Protein AF-A0A503T5A1-F1 (afdb_monomer)

Solvent-accessible surface area (backbone atoms only — not comparable to full-atom values): 10447 Å² total; per-residue (Å²): 64,70,59,19,52,53,50,42,39,72,36,56,64,10,64,34,70,88,53,90,67,71,76,86,67,58,92,65,59,95,83,67,67,89,56,59,84,57,33,56,36,52,45,51,55,52,46,52,54,33,49,52,51,51,43,62,70,58,75,78,50,72,55,66,70,57,52,52,53,32,25,62,71,45,72,49,84,38,88,89,48,61,31,37,61,51,42,55,50,53,52,50,53,50,53,49,18,38,64,37,62,47,90,62,39,7,11,63,95,42,49,44,35,55,74,72,70,46,93,67,90,80,82,81,77,80,92,81,76,88,79,92,71,87,84,80,80,81,85,88,63,99,79,81,83,84,81,81,89,84,85,86,88,87,84,87,88,83,88,87,85,92,134

pLDDT: mean 73.84, std 22.12, range [26.77, 94.38]

Foldseek 3Di:
DVLLVVPCCVDCQVVCVVPDLDDDQDDDDPPPADRDNHRNNRLVVLQVVLVVVVQVVVPPGDDVVVVLVCLCVQVRDSPPHRSNNNSVVVVVSLVCLCQDAVVSVGCPVVVSCVVVVNPDDDDPPPPPDDDDDDDPDDDDDPPDDDDDDDDDDDDDDDDDDDD

Secondary structure (DSSP, 8-state):
-HHHHHHHHHSTTTTTTTS---S------TTS----SS-HHHHHHHHHHHHHHHHHHTTS---HHHHHHHHHHT-S--SSS-HHHHHHHHHHHHHHHHHS-GGGT-SGGGHHHHHTT-------------S----------TT--------------------

Radius of gyration: 24.56 Å; Cα contacts (8 Å, |Δi|>4): 118; chains: 1; bounding box: 62×68×56 Å

Structure (mmCIF, N/CA/C/O backbone):
data_AF-A0A503T5A1-F1
#
_entry.id   AF-A0A503T5A1-F1
#
loop_
_atom_site.group_PDB
_atom_site.id
_atom_site.type_symbol
_atom_site.label_atom_id
_atom_site.label_alt_id
_atom_site.label_comp_id
_atom_site.label_asym_id
_atom_site.label_entity_id
_atom_site.label_seq_id
_atom_site.pdbx_PDB_ins_code
_atom_site.Cartn_x
_atom_site.Cartn_y
_atom_site.Cartn_z
_atom_site.occupancy
_atom_site.B_iso_or_equiv
_atom_site.auth_seq_id
_atom_site.auth_comp_id
_atom_site.auth_asym_id
_atom_site.auth_atom_id
_atom_site.pdbx_PDB_model_num
ATOM 1 N N . MET A 1 1 ? 4.743 4.636 -10.329 1.00 72.69 1 MET A N 1
ATOM 2 C CA . MET A 1 1 ? 4.436 4.052 -9.000 1.00 72.69 1 MET A CA 1
ATOM 3 C C . MET A 1 1 ? 3.002 3.568 -8.906 1.00 72.69 1 MET A C 1
ATOM 5 O O . MET A 1 1 ? 2.859 2.380 -8.670 1.00 72.69 1 MET A O 1
ATOM 9 N N . PRO A 1 2 ? 1.958 4.398 -9.123 1.00 79.38 2 PRO A N 1
ATOM 10 C CA . PRO A 1 2 ? 0.573 3.925 -8.987 1.00 79.38 2 PRO A CA 1
ATOM 11 C C . PRO A 1 2 ? 0.264 2.794 -9.979 1.00 79.38 2 PRO A C 1
ATOM 13 O O . PRO A 1 2 ? -0.155 1.716 -9.580 1.00 79.38 2 PRO A O 1
ATOM 16 N N . LEU A 1 3 ? 0.660 2.987 -11.244 1.00 87.94 3 LEU A N 1
ATOM 17 C CA . LEU A 1 3 ? 0.474 2.007 -12.317 1.00 87.94 3 LEU A CA 1
ATOM 18 C C . LEU A 1 3 ? 1.159 0.652 -12.048 1.00 87.94 3 LEU A C 1
ATOM 20 O O . LEU A 1 3 ? 0.619 -0.391 -12.400 1.00 87.94 3 LEU A O 1
ATOM 24 N N . PHE A 1 4 ? 2.331 0.656 -11.402 1.00 90.75 4 PHE A N 1
ATOM 25 C CA . PHE A 1 4 ? 3.029 -0.576 -11.021 1.00 90.75 4 PHE A CA 1
ATOM 26 C C . PHE A 1 4 ? 2.196 -1.404 -10.040 1.00 90.75 4 PHE A C 1
ATOM 28 O O . PHE A 1 4 ? 1.993 -2.595 -10.256 1.00 90.75 4 PHE A O 1
ATOM 35 N N . ILE A 1 5 ? 1.691 -0.768 -8.979 1.00 91.81 5 ILE A N 1
ATOM 36 C CA . ILE A 1 5 ? 0.896 -1.456 -7.957 1.00 91.81 5 ILE A CA 1
ATOM 37 C C . ILE A 1 5 ? -0.389 -2.001 -8.586 1.00 91.81 5 ILE A C 1
ATOM 39 O O . ILE A 1 5 ? -0.717 -3.164 -8.366 1.00 91.81 5 ILE A O 1
ATOM 43 N N . ASP A 1 6 ? -1.058 -1.223 -9.437 1.00 91.81 6 ASP A N 1
ATOM 44 C CA . ASP A 1 6 ? -2.271 -1.671 -10.127 1.00 91.81 6 ASP A CA 1
ATOM 45 C C . ASP A 1 6 ? -2.016 -2.914 -10.990 1.00 91.81 6 ASP A C 1
ATOM 47 O O . ASP A 1 6 ? -2.766 -3.890 -10.914 1.00 91.81 6 ASP A O 1
ATOM 51 N N . HIS A 1 7 ? -0.922 -2.935 -11.758 1.00 92.31 7 HIS A N 1
ATOM 52 C CA . HIS A 1 7 ? -0.535 -4.100 -12.558 1.00 92.31 7 HIS A CA 1
ATOM 53 C C . HIS A 1 7 ? -0.196 -5.318 -11.690 1.00 92.31 7 HIS A C 1
ATOM 55 O O . HIS A 1 7 ? -0.636 -6.429 -11.995 1.00 92.31 7 HIS A O 1
ATOM 61 N N . GLN A 1 8 ? 0.532 -5.129 -10.5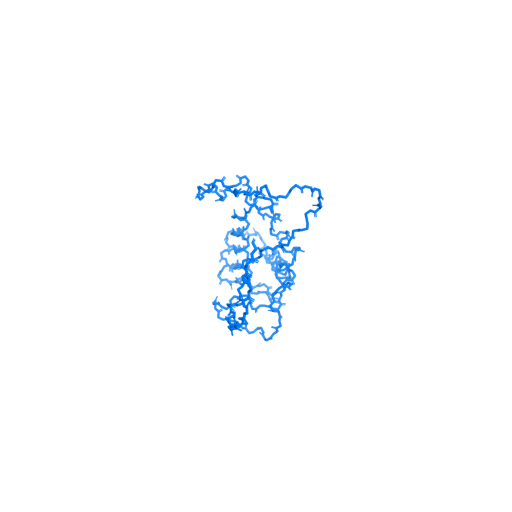86 1.00 92.12 8 GLN A N 1
ATOM 62 C CA . GLN A 1 8 ? 0.850 -6.209 -9.649 1.00 92.12 8 GLN A CA 1
ATOM 63 C C . GLN A 1 8 ? -0.425 -6.798 -9.026 1.00 92.12 8 GLN A C 1
ATOM 65 O O . GLN A 1 8 ? -0.578 -8.022 -8.957 1.00 92.12 8 GLN A O 1
ATOM 70 N N . LEU A 1 9 ? -1.373 -5.945 -8.625 1.00 93.38 9 LEU A N 1
ATOM 71 C CA . LEU A 1 9 ? -2.650 -6.352 -8.033 1.00 93.38 9 LEU A CA 1
ATOM 72 C C . LEU A 1 9 ? -3.628 -6.958 -9.056 1.00 93.38 9 LEU A C 1
ATOM 74 O O . LEU A 1 9 ? -4.442 -7.808 -8.691 1.00 93.38 9 LEU A O 1
ATOM 78 N N . ALA A 1 10 ? -3.544 -6.574 -10.330 1.00 93.81 10 ALA A N 1
ATOM 79 C CA . ALA A 1 10 ? -4.288 -7.205 -11.422 1.00 93.81 10 ALA A CA 1
ATOM 80 C C . ALA A 1 10 ? -3.640 -8.520 -11.907 1.00 93.81 10 ALA A C 1
ATOM 82 O O . ALA A 1 10 ? -4.298 -9.357 -12.532 1.00 93.81 10 ALA A O 1
ATOM 83 N N . GLY A 1 11 ? -2.350 -8.712 -11.630 1.00 91.81 11 GLY A N 1
ATOM 84 C CA . GLY A 1 11 ? -1.550 -9.854 -12.059 1.00 91.81 11 GLY A CA 1
ATOM 85 C C . GLY A 1 11 ? -1.656 -11.094 -11.165 1.00 91.81 11 GLY A C 1
ATOM 86 O O . GLY A 1 11 ? -2.544 -11.242 -10.323 1.00 91.81 11 GLY A O 1
ATOM 87 N N . ALA A 1 12 ? -0.718 -12.025 -11.364 1.00 91.69 12 ALA A N 1
ATOM 88 C CA . ALA A 1 12 ? -0.628 -13.259 -10.580 1.00 91.69 12 ALA A CA 1
ATOM 89 C C . ALA A 1 12 ? -0.311 -12.996 -9.096 1.00 91.69 12 ALA A C 1
ATOM 91 O O . ALA A 1 12 ? -0.834 -13.706 -8.238 1.00 91.69 12 ALA A O 1
ATOM 92 N N . TYR A 1 13 ? 0.481 -11.955 -8.803 1.00 91.25 13 TYR A N 1
ATOM 93 C CA . TYR A 1 13 ? 0.770 -11.502 -7.439 1.00 91.25 13 TYR A CA 1
ATOM 94 C C . TYR A 1 13 ? -0.519 -11.128 -6.698 1.00 91.25 13 TYR A C 1
ATOM 96 O O . TYR A 1 13 ? -0.807 -11.676 -5.639 1.00 91.25 13 TYR A O 1
ATOM 104 N N . GLY A 1 14 ? -1.357 -10.277 -7.296 1.00 91.94 14 GLY A N 1
ATOM 105 C CA . GLY A 1 14 ? -2.629 -9.869 -6.708 1.00 91.94 14 GLY A CA 1
ATOM 106 C C . GLY A 1 14 ? -3.594 -11.021 -6.445 1.00 91.94 14 GLY A C 1
ATOM 107 O O . GLY A 1 14 ? -4.322 -10.998 -5.455 1.00 91.94 14 GLY A O 1
ATOM 108 N N . ARG A 1 15 ? -3.579 -12.050 -7.300 1.00 93.62 15 ARG A N 1
ATOM 109 C CA . ARG A 1 15 ? -4.355 -13.290 -7.121 1.00 93.62 15 ARG A CA 1
ATOM 110 C C . ARG A 1 15 ? -3.710 -14.301 -6.169 1.00 93.62 15 ARG A C 1
AT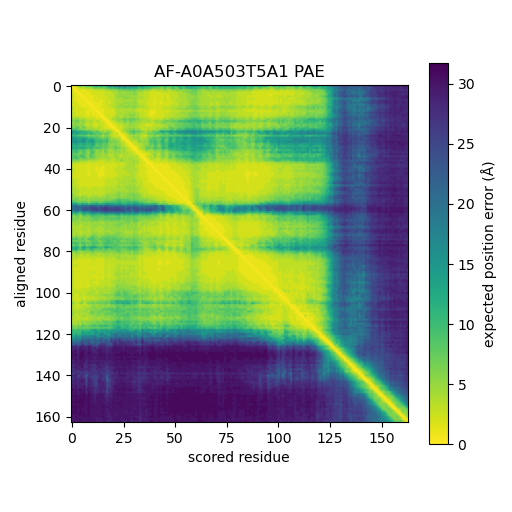OM 112 O O . ARG A 1 15 ? -4.302 -15.350 -5.954 1.00 93.62 15 ARG A O 1
ATOM 119 N N . ALA A 1 16 ? -2.529 -14.007 -5.625 1.00 91.06 16 ALA A N 1
ATOM 120 C CA . ALA A 1 16 ? -1.747 -14.931 -4.806 1.00 91.06 16 ALA A CA 1
ATOM 121 C C . ALA A 1 16 ? -1.476 -16.281 -5.511 1.00 91.06 16 ALA A C 1
ATOM 123 O O . ALA A 1 16 ? -1.433 -17.328 -4.875 1.00 91.06 16 ALA A O 1
ATOM 124 N N . GLY A 1 17 ? -1.310 -16.272 -6.841 1.00 86.75 17 GLY A N 1
ATOM 125 C CA . GLY A 1 17 ? -1.317 -17.495 -7.658 1.00 86.75 17 GLY A CA 1
ATOM 126 C C . GLY A 1 17 ? -0.150 -18.458 -7.409 1.00 86.75 17 GLY A C 1
ATOM 127 O O . GLY A 1 17 ? -0.257 -19.634 -7.739 1.00 86.75 17 GLY A O 1
ATOM 128 N N . SER A 1 18 ? 0.951 -17.975 -6.833 1.00 84.50 18 SER A N 1
ATOM 129 C CA . SER A 1 18 ? 2.11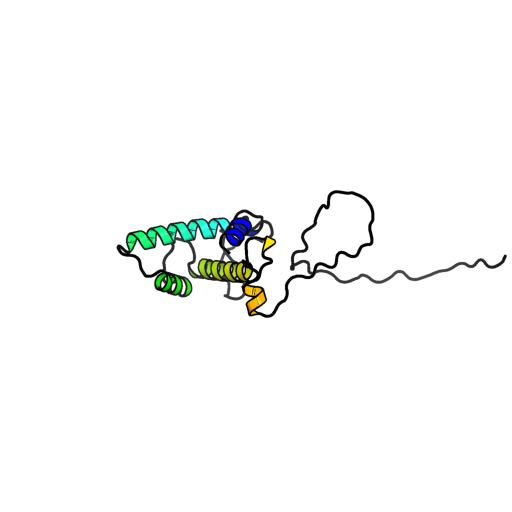1 -18.782 -6.432 1.00 84.50 18 SER A CA 1
ATOM 130 C C . SER A 1 18 ? 2.241 -18.943 -4.915 1.00 84.50 18 SER A C 1
ATOM 132 O O . SER A 1 18 ? 3.214 -19.530 -4.446 1.00 84.50 18 SER A O 1
ATOM 134 N N . TRP A 1 19 ? 1.311 -18.385 -4.135 1.00 86.12 19 TRP A N 1
ATOM 135 C CA . TRP A 1 19 ? 1.399 -18.365 -2.678 1.00 86.12 19 TRP A CA 1
ATOM 136 C C . TRP A 1 19 ? 0.631 -19.541 -2.089 1.00 86.12 19 TRP A C 1
ATOM 138 O O . TRP A 1 19 ? -0.429 -19.931 -2.581 1.00 86.12 19 TRP A O 1
ATOM 148 N N . TYR A 1 20 ? 1.148 -20.087 -0.993 1.00 84.00 20 TYR A N 1
ATOM 149 C CA . TYR A 1 20 ? 0.391 -21.039 -0.198 1.00 84.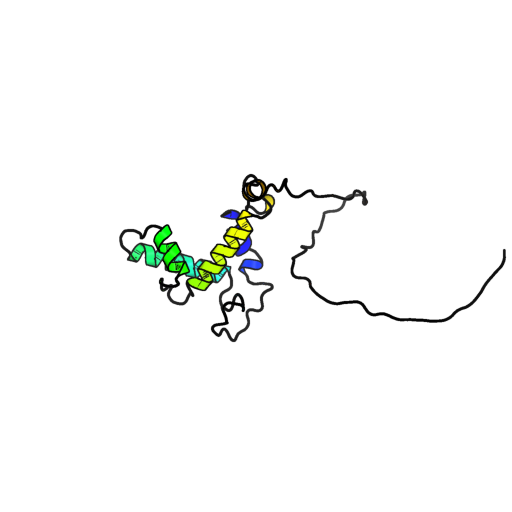00 20 TYR A CA 1
ATOM 150 C C . TYR A 1 20 ? -0.671 -20.281 0.605 1.00 84.00 20 TYR A C 1
ATOM 152 O O . TYR A 1 20 ? -0.353 -19.572 1.553 1.00 84.00 20 TYR A O 1
ATOM 160 N N . MET A 1 21 ? -1.929 -20.409 0.186 1.00 88.00 21 MET A N 1
ATOM 161 C CA . MET A 1 21 ? -3.070 -19.680 0.754 1.00 88.00 21 MET A CA 1
ATOM 162 C C . MET A 1 21 ? -3.980 -20.565 1.616 1.00 88.00 21 MET A C 1
ATOM 164 O O . MET A 1 21 ? -5.062 -20.128 1.999 1.00 88.00 21 MET A O 1
ATOM 168 N N . GLN A 1 22 ? -3.599 -21.817 1.884 1.00 84.00 22 GLN A N 1
ATOM 169 C CA . GLN A 1 22 ? -4.404 -22.713 2.715 1.00 84.00 22 GLN A CA 1
ATOM 170 C C . GLN A 1 22 ? -4.166 -22.422 4.200 1.00 84.00 22 GLN A C 1
ATOM 172 O O . GLN A 1 22 ? -3.063 -22.056 4.599 1.00 84.00 22 GLN A O 1
ATOM 177 N N . GLY A 1 23 ? -5.210 -22.590 5.010 1.00 80.25 23 GLY A N 1
ATOM 178 C CA . GLY A 1 23 ? -5.116 -22.425 6.459 1.00 80.25 23 GLY A CA 1
ATOM 179 C C . GLY A 1 23 ? -4.261 -23.505 7.139 1.00 80.25 23 GLY A C 1
ATOM 180 O O . GLY A 1 23 ? -3.848 -24.470 6.488 1.00 80.25 23 GLY A O 1
ATOM 181 N N . PRO A 1 24 ? -4.042 -23.394 8.460 1.00 81.38 24 PRO A N 1
ATOM 182 C CA . PRO A 1 24 ? -4.615 -22.406 9.385 1.00 81.38 24 PRO A CA 1
ATOM 183 C C . PRO A 1 24 ? -3.968 -21.014 9.270 1.00 81.38 24 PRO A C 1
ATOM 185 O O . PRO A 1 24 ? -2.788 -20.893 8.973 1.00 81.38 24 PRO A O 1
ATOM 188 N N . TRP A 1 25 ? -4.754 -19.958 9.506 1.00 81.50 25 TRP A N 1
ATOM 189 C CA . TRP A 1 25 ? -4.308 -18.554 9.438 1.00 81.50 25 TRP A CA 1
ATOM 190 C C . TRP A 1 25 ? -4.239 -17.950 10.836 1.00 81.50 25 TRP A C 1
ATOM 192 O O . TRP A 1 25 ? -4.956 -16.999 11.158 1.00 81.50 25 TRP A O 1
ATOM 202 N N . ASP A 1 26 ? -3.443 -18.581 11.688 1.00 78.81 26 ASP A N 1
ATOM 203 C CA . ASP A 1 26 ? -3.160 -18.046 13.010 1.00 78.81 26 ASP A CA 1
ATOM 204 C C . ASP A 1 26 ? -2.253 -16.819 12.895 1.00 78.81 26 ASP A C 1
ATOM 206 O O . ASP A 1 26 ? -1.589 -16.590 11.879 1.00 78.81 26 ASP A O 1
ATOM 210 N N . LYS A 1 27 ? -2.228 -15.999 13.948 1.00 77.00 27 LYS A N 1
ATOM 211 C CA . LYS A 1 27 ? -1.333 -14.845 13.992 1.00 77.00 27 LYS A CA 1
ATOM 212 C C . LYS A 1 27 ? 0.112 -15.345 14.037 1.00 77.00 27 LYS A C 1
ATOM 214 O O . LYS A 1 27 ? 0.577 -15.794 15.081 1.00 77.00 27 LYS A O 1
ATOM 219 N N . GLY A 1 28 ? 0.787 -15.275 12.895 1.00 74.19 28 GLY A N 1
ATOM 220 C CA . GLY A 1 28 ? 2.194 -15.631 12.777 1.00 74.19 28 GLY A CA 1
ATOM 221 C C . GLY A 1 28 ? 3.114 -14.653 13.508 1.00 74.19 28 GLY A C 1
ATOM 222 O O . GLY A 1 28 ? 2.730 -13.529 13.843 1.00 74.19 28 GLY A O 1
ATOM 223 N N . GLU A 1 29 ? 4.349 -15.094 13.722 1.00 77.50 29 GLU A N 1
ATOM 224 C CA . GLU A 1 29 ? 5.433 -14.241 14.210 1.00 77.50 29 GLU A CA 1
ATOM 225 C C . GLU A 1 29 ? 5.770 -13.165 13.165 1.00 77.50 29 GLU A C 1
ATOM 227 O O . GLU A 1 29 ? 5.586 -13.373 11.963 1.00 77.50 29 GLU A O 1
ATOM 232 N N . ASP A 1 30 ? 6.334 -12.029 13.584 1.00 73.31 30 ASP A N 1
ATOM 233 C CA . ASP A 1 30 ? 6.676 -10.931 12.665 1.00 73.31 30 ASP A CA 1
ATOM 234 C C . ASP A 1 30 ? 7.638 -11.347 11.529 1.00 73.31 30 ASP A C 1
ATOM 236 O O . ASP A 1 30 ? 7.688 -10.695 10.483 1.00 73.31 30 ASP A O 1
ATOM 240 N N . THR A 1 31 ? 8.378 -12.444 11.709 1.00 78.81 31 THR A N 1
ATOM 241 C CA . THR A 1 31 ? 9.319 -13.015 10.734 1.00 78.81 31 THR A CA 1
ATOM 242 C C . THR A 1 31 ? 8.676 -13.981 9.732 1.00 78.81 31 THR A C 1
ATOM 244 O O . THR A 1 31 ? 9.297 -14.298 8.720 1.00 78.81 31 THR A O 1
ATOM 247 N N . GLN A 1 32 ? 7.442 -14.439 9.970 1.00 76.56 32 GLN A N 1
ATOM 248 C CA . GLN A 1 32 ? 6.776 -15.494 9.185 1.00 76.56 32 GLN A CA 1
ATOM 249 C C . GLN A 1 32 ? 6.055 -14.985 7.926 1.00 76.56 32 GLN A C 1
ATOM 251 O O . GLN A 1 32 ? 5.380 -15.750 7.232 1.00 76.56 32 GLN A O 1
ATOM 256 N N . GLY A 1 33 ? 6.221 -13.705 7.591 1.00 79.69 33 GLY A N 1
ATOM 257 C CA . GLY A 1 33 ? 5.692 -13.119 6.364 1.00 79.69 33 GLY A CA 1
ATOM 258 C C . GLY A 1 33 ? 4.167 -12.977 6.364 1.00 79.69 33 GLY A C 1
ATOM 259 O O . GLY A 1 33 ? 3.549 -12.698 7.389 1.00 79.69 33 GLY A O 1
ATOM 260 N N . TYR A 1 34 ? 3.559 -13.096 5.183 1.00 82.94 34 TYR A N 1
ATOM 261 C CA . TYR A 1 34 ? 2.127 -12.871 4.995 1.00 82.94 34 TYR A CA 1
ATOM 262 C C . TYR A 1 34 ? 1.301 -14.101 5.391 1.00 82.94 34 TYR A C 1
ATOM 264 O O . TYR A 1 34 ? 1.431 -15.149 4.769 1.00 82.94 34 TYR A O 1
ATOM 272 N N . GLN A 1 35 ? 0.431 -13.953 6.394 1.00 82.12 35 GLN A N 1
ATOM 273 C CA . GLN A 1 35 ? -0.359 -15.0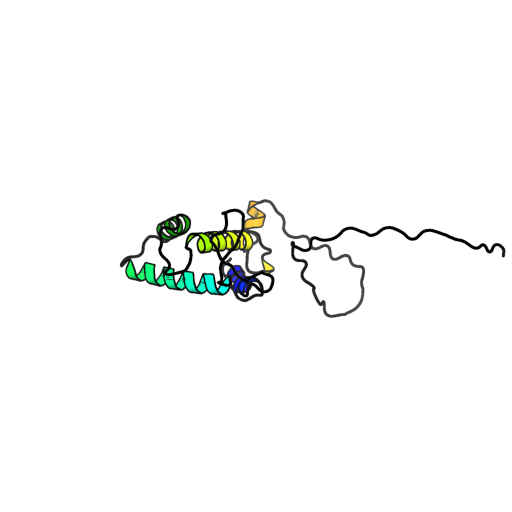45 6.985 1.00 82.12 35 GLN A CA 1
ATOM 274 C C . GLN A 1 35 ? -1.865 -14.720 7.007 1.00 82.12 35 GLN A C 1
ATOM 276 O O . GLN A 1 35 ? -2.533 -14.854 8.028 1.00 82.12 35 GLN A O 1
ATOM 281 N N . SER A 1 36 ? -2.422 -14.236 5.892 1.00 84.50 36 SER A N 1
ATOM 282 C CA . SER A 1 36 ? -3.850 -13.888 5.794 1.00 84.50 36 SER A CA 1
ATOM 283 C C . SER A 1 36 ? -4.594 -14.756 4.784 1.00 84.50 36 SER A C 1
ATOM 285 O O . SER A 1 36 ? -4.021 -15.263 3.822 1.00 84.50 36 SER A O 1
ATOM 287 N N . ARG A 1 37 ? -5.910 -14.888 4.993 1.00 88.19 37 ARG A N 1
ATOM 288 C CA . ARG A 1 37 ? -6.831 -15.562 4.062 1.00 88.19 37 ARG A CA 1
ATOM 289 C C . ARG A 1 37 ? -7.055 -14.764 2.784 1.00 88.19 37 ARG A C 1
ATOM 291 O O . ARG A 1 37 ? -7.503 -15.310 1.780 1.00 88.19 37 ARG A O 1
ATOM 298 N N . MET A 1 38 ? -6.823 -13.458 2.849 1.00 90.12 38 MET A N 1
ATOM 299 C CA . MET A 1 38 ? -7.071 -12.551 1.740 1.00 90.12 38 MET A CA 1
ATOM 300 C C . MET A 1 38 ? -5.923 -12.634 0.744 1.00 90.12 38 MET A C 1
ATOM 302 O O . MET A 1 38 ? -4.761 -12.640 1.126 1.00 90.12 38 MET A O 1
ATOM 306 N N . THR A 1 39 ? -6.225 -12.656 -0.549 1.00 93.38 39 THR A N 1
ATOM 307 C CA . THR A 1 39 ? -5.189 -12.388 -1.550 1.00 93.38 39 THR A CA 1
ATOM 308 C C . THR A 1 39 ? -4.726 -10.931 -1.419 1.00 93.38 39 THR A C 1
ATOM 310 O O . THR A 1 39 ? -5.487 -10.099 -0.910 1.00 93.38 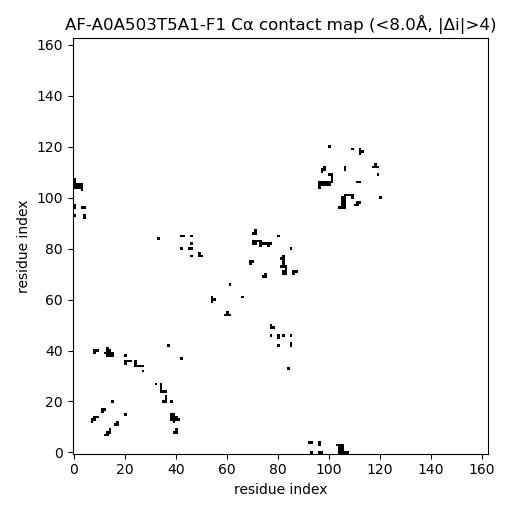39 THR A O 1
ATOM 313 N N . PRO A 1 40 ? -3.535 -10.559 -1.922 1.00 93.19 40 PRO A N 1
ATOM 314 C CA . PRO A 1 40 ? -3.104 -9.163 -1.915 1.00 93.19 40 PRO A CA 1
ATOM 315 C C . PRO A 1 40 ? -4.146 -8.219 -2.532 1.00 93.19 40 PRO A C 1
ATOM 317 O O . PRO A 1 40 ? -4.462 -7.185 -1.953 1.00 93.19 40 PRO A O 1
ATOM 320 N N . SER A 1 41 ? -4.774 -8.593 -3.652 1.00 94.00 41 SER A N 1
ATOM 321 C CA . SER A 1 41 ? -5.821 -7.764 -4.267 1.00 94.00 41 SER A CA 1
ATOM 322 C C . SER A 1 41 ? -7.064 -7.603 -3.385 1.00 94.00 41 SER A C 1
ATOM 324 O O . SER A 1 41 ? -7.619 -6.505 -3.310 1.00 94.00 41 SER A O 1
ATOM 326 N N . ALA A 1 42 ? -7.491 -8.664 -2.695 1.00 94.06 42 ALA A N 1
ATOM 327 C CA . ALA A 1 42 ? -8.623 -8.617 -1.777 1.00 94.06 42 ALA A CA 1
ATOM 328 C C . ALA A 1 42 ? -8.305 -7.765 -0.542 1.00 94.06 42 ALA A C 1
ATOM 330 O O . ALA A 1 42 ? -9.126 -6.935 -0.153 1.00 94.06 42 ALA A O 1
ATOM 331 N N . LEU A 1 43 ? -7.095 -7.908 0.012 1.00 93.81 43 LEU A N 1
ATOM 332 C CA . LEU A 1 43 ? -6.612 -7.109 1.135 1.00 93.81 43 LEU A CA 1
ATOM 333 C C . LEU A 1 43 ? -6.654 -5.615 0.805 1.00 93.81 43 LEU A C 1
ATOM 335 O O . LEU A 1 43 ? -7.206 -4.840 1.578 1.00 93.81 43 LEU A O 1
ATOM 339 N N . TYR A 1 44 ? -6.110 -5.216 -0.349 1.00 94.38 44 TYR A N 1
ATOM 340 C CA . TYR A 1 44 ? -6.109 -3.816 -0.776 1.00 94.38 44 TYR A CA 1
ATOM 341 C C . TYR A 1 44 ? -7.523 -3.260 -0.924 1.00 94.38 44 TYR A C 1
ATOM 343 O O . TYR A 1 44 ? -7.810 -2.181 -0.417 1.00 94.38 44 TYR A O 1
ATOM 351 N N . ARG A 1 45 ? -8.425 -3.996 -1.583 1.00 94.38 45 ARG A N 1
ATOM 352 C CA . ARG A 1 45 ? -9.815 -3.552 -1.771 1.00 94.38 45 ARG A CA 1
ATOM 353 C C . ARG A 1 45 ? -10.541 -3.374 -0.440 1.00 94.38 45 ARG A C 1
ATOM 355 O O . ARG A 1 45 ? -11.211 -2.361 -0.250 1.00 94.38 45 ARG A O 1
ATOM 362 N N . ALA A 1 46 ? -10.397 -4.339 0.466 1.00 93.69 46 ALA A N 1
ATOM 363 C CA . ALA A 1 46 ? -11.015 -4.287 1.785 1.00 93.69 46 ALA A CA 1
ATOM 364 C C . ALA A 1 46 ? -10.435 -3.144 2.633 1.00 93.69 46 ALA A C 1
ATOM 366 O O . ALA A 1 46 ? -11.194 -2.353 3.186 1.00 93.69 46 ALA A O 1
ATOM 367 N N . ALA A 1 47 ? -9.107 -3.002 2.667 1.00 92.81 47 ALA A N 1
ATOM 368 C CA . ALA A 1 47 ? -8.434 -1.952 3.425 1.00 92.81 47 ALA A CA 1
ATOM 369 C C . ALA A 1 47 ? -8.776 -0.549 2.912 1.00 92.81 47 ALA A C 1
ATOM 371 O O . ALA A 1 47 ? -9.109 0.311 3.715 1.00 92.81 47 ALA A O 1
ATOM 372 N N . ILE A 1 48 ? -8.740 -0.319 1.593 1.00 92.31 48 ILE A N 1
ATOM 373 C CA . ILE A 1 48 ? -9.092 0.983 0.999 1.00 92.31 48 ILE A CA 1
ATOM 374 C C . ILE A 1 48 ? -10.540 1.338 1.334 1.00 92.31 48 ILE A C 1
ATOM 376 O O . ILE A 1 48 ? -10.803 2.442 1.792 1.00 92.31 48 ILE A O 1
ATOM 380 N N . THR A 1 49 ? -11.460 0.381 1.192 1.00 93.06 49 THR A N 1
ATOM 381 C CA . THR A 1 49 ? -12.875 0.602 1.522 1.00 93.06 49 THR A CA 1
ATOM 382 C C . THR A 1 49 ? -13.053 0.976 2.996 1.00 93.06 49 THR A C 1
ATOM 384 O O . THR A 1 49 ? -13.775 1.919 3.310 1.00 93.06 49 THR A O 1
ATOM 387 N N . ALA A 1 50 ? -12.377 0.269 3.906 1.00 91.44 50 ALA A N 1
ATOM 388 C CA . ALA A 1 50 ? -12.431 0.552 5.338 1.00 91.44 50 ALA A CA 1
ATOM 389 C C . ALA A 1 50 ? -11.782 1.903 5.694 1.00 91.44 50 ALA A C 1
ATOM 391 O O . ALA A 1 50 ? -12.309 2.644 6.522 1.00 91.44 50 ALA A O 1
ATOM 392 N N . ILE A 1 51 ? -10.674 2.259 5.038 1.00 89.81 51 ILE A N 1
ATOM 393 C CA . ILE A 1 51 ? -10.006 3.554 5.202 1.00 89.81 51 ILE A CA 1
ATOM 394 C C . ILE A 1 51 ? -10.908 4.695 4.724 1.00 89.81 51 ILE A C 1
ATOM 396 O O . ILE A 1 51 ? -11.041 5.690 5.434 1.00 89.81 51 ILE A O 1
ATOM 400 N N . ASP A 1 52 ? -11.558 4.551 3.569 1.00 89.00 52 ASP A N 1
ATOM 401 C CA . ASP A 1 52 ? -12.486 5.555 3.041 1.00 89.00 52 ASP A CA 1
ATOM 402 C C . ASP A 1 52 ? -13.665 5.767 4.001 1.00 89.00 52 ASP A C 1
ATOM 404 O O . ASP A 1 52 ? -14.031 6.903 4.307 1.00 89.00 52 ASP A O 1
ATOM 408 N N . GLN A 1 53 ? -14.220 4.683 4.551 1.00 88.31 53 GLN A N 1
ATOM 409 C CA . GLN A 1 53 ? -15.276 4.751 5.565 1.00 88.31 53 GLN A CA 1
ATOM 410 C C . GLN A 1 53 ? -14.803 5.454 6.844 1.00 88.31 53 GLN A C 1
ATOM 412 O O . GLN A 1 53 ? -15.506 6.329 7.356 1.00 88.31 53 GLN A O 1
ATOM 417 N N . HIS A 1 54 ? -13.607 5.122 7.337 1.00 86.06 54 HIS A N 1
ATOM 418 C CA . HIS A 1 54 ? -13.004 5.773 8.501 1.00 86.06 54 HIS A CA 1
ATOM 419 C C . HIS A 1 54 ? -12.780 7.275 8.255 1.00 86.06 54 HIS A C 1
ATOM 421 O O . HIS A 1 54 ? -13.121 8.112 9.092 1.00 86.06 54 HIS A O 1
ATOM 427 N N . ALA A 1 55 ? -12.269 7.637 7.075 1.00 84.25 55 ALA A N 1
ATOM 428 C CA . ALA A 1 55 ? -12.027 9.022 6.688 1.00 84.25 55 ALA A CA 1
ATOM 429 C C . ALA A 1 55 ? -13.330 9.839 6.640 1.00 84.25 55 ALA A C 1
ATOM 431 O O . ALA A 1 55 ? -13.376 10.942 7.188 1.00 84.25 55 ALA A O 1
ATOM 432 N N . VAL A 1 56 ? -14.407 9.290 6.069 1.00 83.69 56 VAL A N 1
ATOM 433 C CA . VAL A 1 56 ? -15.730 9.940 6.046 1.00 83.69 56 VAL A CA 1
ATOM 434 C C . VAL A 1 56 ? -16.308 10.086 7.458 1.00 83.69 56 VAL A C 1
ATOM 436 O O . VAL A 1 56 ? -16.820 11.151 7.807 1.00 83.69 56 VAL A O 1
ATOM 439 N N . ALA A 1 57 ? -16.193 9.049 8.293 1.00 83.19 57 ALA A N 1
ATOM 440 C CA . ALA A 1 57 ? -16.694 9.065 9.668 1.00 83.19 57 ALA A CA 1
ATOM 441 C C . ALA A 1 57 ? -15.977 10.096 10.557 1.00 83.19 57 ALA A C 1
ATOM 443 O O . ALA A 1 57 ? -16.595 10.677 11.446 1.00 83.19 57 ALA A O 1
ATOM 444 N N . SER A 1 58 ? -14.699 10.375 10.289 1.00 78.19 58 SER A N 1
ATOM 445 C CA . SER A 1 58 ? -13.890 11.344 11.043 1.00 78.19 58 SER A CA 1
ATOM 446 C C . SER A 1 58 ? -14.215 12.834 10.778 1.00 78.19 58 SER A C 1
ATOM 448 O O . SER A 1 58 ? -13.521 13.701 11.300 1.00 78.19 58 SER A O 1
ATOM 450 N N . GLN A 1 59 ? -15.268 13.149 10.000 1.00 58.53 59 GLN A N 1
ATOM 451 C CA . GLN A 1 59 ? -15.875 14.489 9.812 1.00 58.53 59 GLN A CA 1
ATOM 452 C C . GLN A 1 59 ? -14.892 15.677 9.688 1.00 58.53 59 GLN A C 1
ATOM 454 O O . GLN A 1 59 ? -15.052 16.710 10.337 1.00 58.53 59 GLN A O 1
ATOM 459 N N . GLY A 1 60 ? -13.879 15.566 8.827 1.00 61.62 60 GLY A N 1
ATOM 460 C CA . GLY A 1 60 ? -12.924 16.665 8.601 1.00 61.62 60 GLY A CA 1
ATOM 461 C C . GLY A 1 60 ? -11.548 16.243 8.103 1.00 61.62 60 GLY A C 1
ATOM 462 O O . GLY A 1 60 ? -10.742 17.107 7.772 1.00 61.62 60 GLY A O 1
ATOM 463 N N . GLY A 1 61 ? -11.307 14.933 8.001 1.00 61.53 61 GLY A N 1
ATOM 464 C CA . GLY A 1 61 ? -10.089 14.363 7.450 1.00 61.53 61 GLY A CA 1
ATOM 465 C C . GLY A 1 61 ? -8.927 14.515 8.418 1.00 61.53 61 GLY A C 1
ATOM 466 O O . GLY A 1 61 ? -8.284 15.565 8.490 1.00 61.53 61 GLY A O 1
ATOM 467 N N . GLU A 1 62 ? -8.588 13.437 9.124 1.00 65.44 62 GLU A N 1
ATOM 468 C CA . GLU A 1 62 ? -7.217 13.331 9.608 1.00 65.44 62 GLU A CA 1
ATOM 469 C C . GLU A 1 62 ? -6.266 13.600 8.443 1.00 65.44 62 GLU A C 1
ATOM 471 O O . GLU A 1 62 ? -6.470 13.129 7.318 1.00 65.44 62 GLU A O 1
ATOM 476 N N . ARG A 1 63 ? -5.211 14.382 8.699 1.00 80.12 63 ARG A N 1
ATOM 477 C CA . ARG A 1 63 ? -4.159 14.557 7.698 1.00 80.12 63 ARG A CA 1
ATOM 478 C C . ARG A 1 63 ? -3.701 13.166 7.280 1.00 80.12 63 ARG A C 1
ATOM 480 O O . ARG A 1 63 ? -3.386 12.354 8.141 1.00 80.12 63 ARG A O 1
ATOM 487 N N . PHE A 1 64 ? -3.596 12.922 5.977 1.00 81.12 64 PHE A N 1
ATOM 488 C CA . PHE A 1 64 ? -3.183 11.621 5.440 1.00 81.12 64 PHE A CA 1
ATOM 489 C C . PHE A 1 64 ? -1.918 11.063 6.121 1.00 81.12 64 PHE A C 1
ATOM 491 O O . PHE A 1 64 ? -1.823 9.871 6.382 1.00 81.12 64 PHE A O 1
ATOM 498 N N . ALA A 1 65 ? -0.972 11.934 6.486 1.00 84.12 65 ALA A N 1
ATOM 499 C CA . ALA A 1 65 ? 0.230 11.553 7.229 1.00 84.12 65 ALA A CA 1
ATOM 500 C C . ALA A 1 65 ? -0.051 10.998 8.643 1.00 84.12 65 ALA A C 1
ATOM 502 O O . ALA A 1 65 ? 0.638 10.077 9.083 1.00 84.12 65 ALA A O 1
ATOM 503 N N . ALA A 1 66 ? -1.043 11.543 9.354 1.00 85.56 66 ALA A N 1
ATOM 504 C CA . ALA A 1 66 ? -1.467 11.050 10.664 1.00 85.56 66 ALA A CA 1
ATOM 505 C C . ALA A 1 66 ? -2.148 9.683 10.529 1.00 85.56 66 ALA A C 1
ATOM 507 O O . ALA A 1 66 ? -1.695 8.726 11.150 1.00 85.56 66 ALA A O 1
ATOM 508 N N . LEU A 1 67 ? -3.100 9.564 9.599 1.00 87.38 67 LEU A N 1
ATOM 509 C CA . LEU A 1 67 ? -3.757 8.299 9.271 1.00 87.38 67 LEU A CA 1
ATOM 510 C C . LEU A 1 67 ? -2.740 7.205 8.912 1.00 87.38 67 LEU A C 1
ATOM 512 O O . LEU A 1 67 ? -2.818 6.084 9.406 1.00 87.38 67 LEU A O 1
ATOM 516 N N . LEU A 1 68 ? -1.744 7.531 8.083 1.00 88.56 68 LEU A N 1
ATOM 517 C CA . LEU A 1 68 ? -0.694 6.590 7.697 1.00 88.56 68 LEU A CA 1
ATOM 518 C C . LEU A 1 68 ? 0.154 6.145 8.899 1.00 88.56 68 LEU A C 1
ATOM 520 O O . LEU A 1 68 ? 0.485 4.966 9.018 1.00 88.56 68 LEU A O 1
ATOM 524 N N . SER A 1 69 ? 0.453 7.071 9.814 1.00 90.06 69 SER A N 1
ATOM 525 C CA . SER A 1 69 ? 1.169 6.774 11.061 1.00 90.06 69 SER A CA 1
ATOM 526 C C . SER A 1 69 ? 0.348 5.887 12.004 1.00 90.06 69 SER A C 1
ATOM 528 O O . SER A 1 69 ? 0.904 5.066 12.735 1.00 90.06 69 SER A O 1
ATOM 530 N N . ASP A 1 70 ? -0.974 6.043 12.015 1.00 90.12 70 ASP A N 1
ATOM 531 C CA . ASP A 1 70 ? -1.864 5.233 12.843 1.00 90.12 70 ASP A CA 1
ATOM 532 C C . ASP A 1 70 ? -2.132 3.851 12.234 1.00 90.12 70 ASP A C 1
ATOM 534 O O . ASP A 1 70 ? -2.225 2.871 12.981 1.00 90.12 70 ASP A O 1
ATOM 538 N N . LEU A 1 71 ? -2.132 3.732 10.901 1.00 90.56 71 LEU A N 1
ATOM 539 C CA . LEU A 1 71 ? -2.101 2.449 10.191 1.00 90.56 71 LEU A CA 1
ATOM 540 C C . LEU A 1 71 ? -0.819 1.665 10.506 1.00 90.56 71 LEU A C 1
ATOM 542 O O . LEU A 1 71 ? -0.896 0.484 10.841 1.00 90.56 71 LEU A O 1
ATOM 546 N N . GLU A 1 72 ? 0.348 2.318 10.482 1.00 91.06 72 GLU A N 1
ATOM 547 C CA . GLU A 1 72 ? 1.629 1.703 10.864 1.00 91.06 72 GLU A CA 1
ATOM 548 C C . GLU A 1 72 ? 1.601 1.170 12.306 1.00 91.06 72 GLU A C 1
ATOM 550 O O . GLU A 1 72 ? 2.042 0.052 12.592 1.00 91.06 72 GLU A O 1
ATOM 555 N N . LYS A 1 73 ? 1.033 1.951 13.232 1.00 90.25 73 LYS A N 1
ATOM 556 C CA . LYS A 1 73 ? 0.898 1.558 14.642 1.00 90.25 73 LYS A CA 1
ATOM 557 C C . LYS A 1 73 ? -0.196 0.513 14.869 1.00 90.25 73 LYS A C 1
ATOM 559 O O . LYS A 1 73 ? -0.213 -0.098 15.939 1.00 90.25 73 LYS A O 1
ATOM 564 N N . GLY A 1 74 ? -1.062 0.264 13.885 1.00 87.38 74 GLY A N 1
ATOM 565 C CA . GLY A 1 74 ? -2.209 -0.639 13.994 1.00 87.38 74 GLY A CA 1
ATOM 566 C C . GLY A 1 74 ? -3.304 -0.116 14.920 1.00 87.38 74 GLY A C 1
ATOM 567 O O . GLY A 1 74 ? -3.941 -0.908 15.605 1.00 87.38 74 GLY A O 1
ATOM 568 N N . LYS A 1 75 ? -3.467 1.208 15.007 1.00 86.75 75 LYS A N 1
ATOM 569 C CA . LYS A 1 75 ? -4.497 1.849 15.840 1.00 86.75 75 LYS A CA 1
ATOM 570 C C . LYS A 1 75 ? -5.841 1.992 15.131 1.00 86.75 75 LYS A C 1
ATOM 572 O O . LYS A 1 75 ? -6.850 2.182 15.799 1.00 86.75 75 LYS A O 1
ATOM 577 N N . VAL A 1 76 ? -5.836 1.932 13.802 1.00 85.00 76 VAL A N 1
ATOM 578 C CA . VAL A 1 76 ? -7.046 2.022 12.985 1.00 85.00 76 VAL A CA 1
ATOM 579 C C . VAL A 1 76 ? -7.690 0.644 12.918 1.00 85.00 76 VAL A C 1
ATOM 581 O O . VAL A 1 76 ? -7.060 -0.313 12.462 1.00 85.00 76 VAL A O 1
ATOM 584 N N . ASP A 1 77 ? -8.940 0.550 13.359 1.00 83.38 77 ASP A N 1
ATOM 585 C CA . ASP A 1 77 ? -9.745 -0.650 13.171 1.00 83.38 77 ASP A CA 1
ATOM 586 C C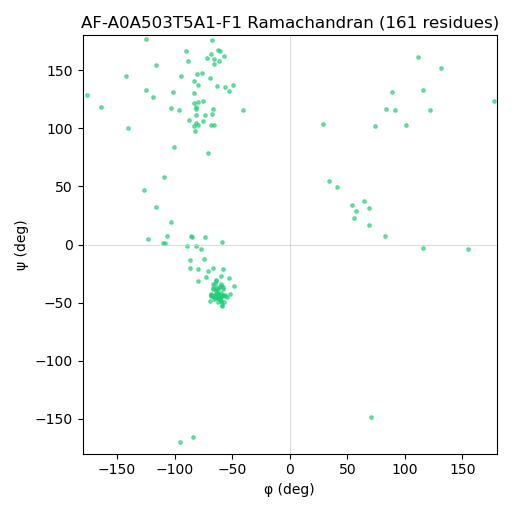 . ASP A 1 77 ? -10.344 -0.647 11.761 1.00 83.38 77 ASP A C 1
ATOM 588 O O . ASP A 1 77 ? -11.117 0.240 11.399 1.00 83.38 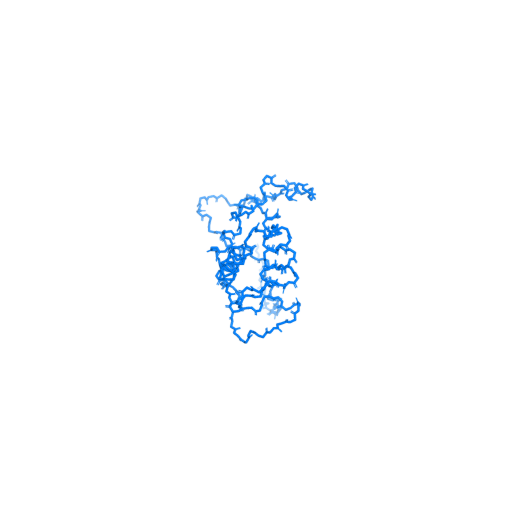77 ASP A O 1
ATOM 592 N N . LEU A 1 78 ? -9.956 -1.634 10.953 1.00 84.56 78 LEU A N 1
ATOM 593 C CA . LEU A 1 78 ? -10.427 -1.808 9.579 1.00 84.56 78 LEU A CA 1
ATOM 594 C C . LEU A 1 78 ? -11.478 -2.926 9.459 1.00 84.56 78 LEU A C 1
ATOM 596 O O . LEU A 1 78 ? -11.681 -3.461 8.369 1.00 84.56 78 LEU A O 1
ATOM 600 N N . GLY A 1 79 ? -12.127 -3.320 10.562 1.00 77.88 79 GLY A N 1
ATOM 601 C CA . GLY A 1 79 ? -13.322 -4.169 10.527 1.00 77.88 79 GLY A CA 1
ATOM 602 C C . GLY A 1 79 ? -13.079 -5.579 9.982 1.00 77.88 79 GLY A C 1
ATOM 603 O O . GLY A 1 79 ? -13.909 -6.118 9.253 1.00 77.88 79 GLY A O 1
ATOM 604 N N . GLY A 1 80 ? -11.928 -6.175 10.308 1.00 81.31 80 GLY A N 1
ATOM 605 C CA . GLY A 1 80 ? -11.546 -7.525 9.868 1.00 81.31 80 GLY A CA 1
ATOM 606 C C . GLY A 1 80 ? -10.313 -7.580 8.964 1.00 81.31 80 GLY A C 1
ATOM 607 O O . GLY A 1 80 ? -9.857 -8.671 8.620 1.00 81.31 80 GLY A O 1
ATOM 608 N N . VAL A 1 81 ? -9.739 -6.427 8.615 1.00 85.19 81 VAL A N 1
ATOM 609 C CA . VAL A 1 81 ? -8.404 -6.331 8.014 1.00 85.19 81 VAL A CA 1
ATOM 610 C C . VAL A 1 81 ? -7.396 -5.909 9.079 1.00 85.19 81 VAL A C 1
ATOM 612 O O . VAL A 1 81 ? -7.611 -4.934 9.793 1.00 85.19 81 VAL A O 1
ATOM 615 N N . ASP A 1 82 ? -6.266 -6.609 9.170 1.00 88.31 82 ASP A N 1
ATOM 616 C CA . ASP A 1 82 ? -5.165 -6.152 10.017 1.00 88.31 82 ASP A CA 1
ATOM 617 C C . ASP A 1 82 ? -4.457 -4.951 9.370 1.00 88.31 82 ASP A C 1
ATOM 619 O O . ASP A 1 82 ? -3.785 -5.080 8.339 1.00 88.31 82 ASP A O 1
ATOM 623 N N . ALA A 1 83 ? -4.598 -3.780 9.994 1.00 90.44 83 ALA A N 1
ATOM 624 C CA . ALA A 1 83 ? -4.024 -2.524 9.517 1.00 90.44 83 ALA A CA 1
ATOM 625 C C . ALA A 1 83 ? -2.497 -2.597 9.367 1.00 90.44 83 ALA A C 1
ATOM 627 O O . ALA A 1 83 ? -1.951 -2.097 8.380 1.00 90.44 83 ALA A O 1
ATOM 628 N N . LYS A 1 84 ? -1.807 -3.287 10.286 1.00 89.56 84 LYS A N 1
ATOM 629 C CA . LYS A 1 84 ? -0.348 -3.458 10.212 1.00 89.56 84 LYS A CA 1
ATOM 630 C C . LYS A 1 84 ? 0.058 -4.288 9.005 1.00 89.56 84 LYS A C 1
ATOM 632 O O . LYS A 1 84 ? 0.987 -3.915 8.293 1.00 89.56 84 LYS A O 1
ATOM 637 N N . THR A 1 85 ? -0.628 -5.400 8.759 1.00 89.19 85 THR A N 1
ATOM 638 C CA . THR A 1 85 ? -0.383 -6.253 7.591 1.00 89.19 85 THR A CA 1
ATOM 639 C C . THR A 1 85 ? -0.601 -5.484 6.290 1.00 89.19 85 THR A C 1
ATOM 641 O O . THR A 1 85 ? 0.250 -5.546 5.399 1.00 89.19 85 THR A O 1
ATOM 644 N N . PHE A 1 86 ? -1.689 -4.714 6.186 1.00 92.06 86 PHE A N 1
ATOM 645 C CA . PHE A 1 86 ? -1.927 -3.853 5.027 1.00 92.06 86 PHE A CA 1
ATOM 646 C C . PHE A 1 86 ? -0.808 -2.819 4.846 1.00 92.06 86 PHE A C 1
ATOM 648 O O . PHE A 1 86 ? -0.243 -2.719 3.757 1.00 92.06 86 PHE A O 1
ATOM 655 N N . PHE A 1 87 ? -0.428 -2.104 5.909 1.00 92.75 87 PHE A N 1
ATOM 656 C CA . PHE A 1 87 ? 0.637 -1.103 5.848 1.00 92.75 87 PHE A CA 1
ATOM 657 C C . PHE A 1 87 ? 1.987 -1.711 5.441 1.00 92.75 87 PHE A C 1
ATOM 659 O O . PHE A 1 87 ? 2.655 -1.186 4.550 1.00 92.75 87 PHE A O 1
ATOM 666 N N . LYS A 1 88 ? 2.374 -2.852 6.031 1.00 91.56 88 LYS A N 1
ATOM 667 C CA . LYS A 1 88 ? 3.600 -3.584 5.668 1.00 91.56 88 LYS A CA 1
ATOM 668 C C . LYS A 1 88 ? 3.609 -3.943 4.176 1.00 91.56 88 LYS A C 1
ATOM 670 O O . LYS A 1 88 ? 4.629 -3.757 3.510 1.00 91.56 88 LYS A O 1
ATOM 675 N N . MET A 1 89 ? 2.481 -4.415 3.641 1.00 91.88 89 MET A N 1
ATOM 676 C CA . MET A 1 89 ? 2.349 -4.757 2.221 1.00 91.88 89 MET A CA 1
ATOM 677 C C . MET A 1 89 ? 2.409 -3.517 1.321 1.00 91.88 89 MET A C 1
ATOM 679 O O . MET A 1 89 ? 3.137 -3.512 0.330 1.00 91.88 89 MET A O 1
ATOM 683 N N . LEU A 1 90 ? 1.705 -2.445 1.691 1.00 92.75 90 LEU A N 1
ATOM 684 C CA . LEU A 1 90 ? 1.745 -1.172 0.976 1.00 92.75 90 LEU A CA 1
ATOM 685 C C . LEU A 1 90 ? 3.164 -0.605 0.913 1.00 92.75 90 LEU A C 1
ATOM 687 O O . LEU A 1 90 ? 3.616 -0.173 -0.150 1.00 92.75 90 LEU A O 1
ATOM 691 N N . TRP A 1 91 ? 3.884 -0.650 2.033 1.00 92.19 91 TRP A N 1
ATOM 692 C CA . TRP A 1 91 ? 5.266 -0.202 2.115 1.00 92.19 91 TRP A CA 1
ATOM 693 C C . TRP A 1 91 ? 6.194 -1.024 1.220 1.00 92.19 91 TRP A C 1
ATOM 695 O O . TRP A 1 91 ? 7.002 -0.459 0.480 1.00 92.19 91 TRP A O 1
ATOM 705 N N . LEU A 1 92 ? 6.062 -2.353 1.244 1.00 92.06 92 LEU A N 1
ATOM 706 C CA . LEU A 1 92 ? 6.838 -3.241 0.383 1.00 92.06 92 LEU A CA 1
ATOM 707 C C . LEU A 1 92 ? 6.605 -2.924 -1.100 1.00 92.06 92 LEU A C 1
ATOM 709 O O . LEU A 1 92 ? 7.563 -2.631 -1.811 1.00 92.06 92 LEU A O 1
ATOM 713 N N . ASN A 1 93 ? 5.344 -2.877 -1.533 1.00 92.88 93 ASN A N 1
ATOM 714 C CA . ASN A 1 93 ? 4.981 -2.623 -2.929 1.00 92.88 93 ASN A CA 1
ATOM 715 C C . ASN A 1 93 ? 5.403 -1.221 -3.397 1.00 92.88 93 ASN A C 1
ATOM 717 O O . ASN A 1 93 ? 5.760 -1.027 -4.559 1.00 92.88 93 ASN A O 1
ATOM 721 N N . THR A 1 94 ? 5.416 -0.240 -2.490 1.00 91.94 94 THR A N 1
ATOM 722 C CA . THR A 1 94 ? 5.918 1.112 -2.775 1.00 91.94 94 THR A CA 1
ATOM 723 C C . THR A 1 94 ? 7.425 1.105 -3.012 1.00 91.94 94 THR A C 1
ATOM 725 O O . THR A 1 94 ? 7.890 1.713 -3.974 1.00 91.94 94 THR A O 1
ATOM 728 N N . LYS A 1 95 ? 8.197 0.392 -2.179 1.00 91.56 95 LYS A N 1
ATOM 729 C CA . LYS A 1 95 ? 9.643 0.228 -2.391 1.00 91.56 95 LYS A CA 1
ATOM 730 C C . LYS A 1 95 ? 9.935 -0.506 -3.698 1.00 91.56 95 LYS A C 1
ATOM 732 O O . LYS A 1 95 ? 10.782 -0.055 -4.461 1.00 91.56 95 LYS A O 1
ATOM 737 N N . GLU A 1 96 ? 9.227 -1.598 -3.972 1.00 91.19 96 GLU A N 1
ATOM 738 C CA . GLU A 1 96 ? 9.386 -2.353 -5.219 1.00 91.19 96 GLU A CA 1
ATOM 739 C C . GLU A 1 96 ? 9.094 -1.476 -6.435 1.00 91.19 96 GLU A C 1
ATOM 741 O O . GLU A 1 96 ? 9.929 -1.383 -7.329 1.00 91.19 96 GLU A O 1
ATOM 746 N N . GLY A 1 97 ? 7.979 -0.742 -6.427 1.00 90.25 97 GLY A N 1
ATOM 747 C CA . GLY A 1 97 ? 7.665 0.205 -7.491 1.00 90.25 97 GLY A CA 1
ATOM 748 C C . GLY A 1 97 ? 8.708 1.317 -7.617 1.00 90.25 97 GLY A C 1
ATOM 749 O O . GLY A 1 97 ? 9.019 1.729 -8.735 1.00 90.25 97 GLY A O 1
ATOM 750 N N . MET A 1 98 ? 9.276 1.792 -6.500 1.00 89.44 98 MET A N 1
ATOM 751 C CA . MET A 1 98 ? 10.287 2.857 -6.494 1.00 89.44 98 MET A CA 1
ATOM 752 C C . MET A 1 98 ? 11.565 2.462 -7.237 1.00 89.44 98 MET A C 1
ATOM 754 O O . MET A 1 98 ? 12.153 3.288 -7.933 1.00 89.44 98 MET A O 1
ATOM 758 N N . PHE A 1 99 ? 11.973 1.201 -7.101 1.00 89.00 99 PHE A N 1
ATOM 759 C CA . PHE A 1 99 ? 13.239 0.695 -7.629 1.00 89.00 99 PHE A CA 1
ATOM 760 C C . PHE A 1 99 ? 13.087 -0.274 -8.807 1.00 89.00 99 PHE A C 1
ATOM 762 O O . PHE A 1 99 ? 14.100 -0.748 -9.327 1.00 89.00 99 PHE A O 1
ATOM 769 N N . SER A 1 100 ? 11.860 -0.550 -9.256 1.00 87.88 100 SER A N 1
ATOM 770 C CA . SER A 1 100 ? 11.605 -1.393 -10.425 1.00 87.88 100 SER A CA 1
ATOM 771 C C . SER A 1 100 ? 12.192 -0.789 -11.703 1.00 87.88 100 SER A C 1
ATOM 773 O O . SER A 1 100 ? 12.546 0.390 -11.765 1.00 87.88 100 SER A O 1
ATOM 775 N N . ASP A 1 101 ? 12.243 -1.584 -12.770 1.00 86.69 101 ASP A N 1
ATOM 776 C CA . ASP A 1 101 ? 12.455 -1.030 -14.106 1.00 86.69 101 ASP A CA 1
ATOM 777 C C . ASP A 1 101 ? 11.272 -0.110 -14.488 1.00 86.69 101 ASP A C 1
ATOM 779 O O . ASP A 1 101 ? 10.114 -0.475 -14.219 1.00 86.69 101 ASP A O 1
ATOM 783 N N . PRO A 1 102 ? 11.523 1.074 -15.084 1.00 87.12 102 PRO A N 1
ATOM 784 C CA . PRO A 1 102 ? 10.470 1.967 -15.564 1.00 87.12 102 PRO A CA 1
ATOM 785 C C . PRO A 1 102 ? 9.441 1.307 -16.499 1.00 87.12 102 PRO A C 1
ATOM 787 O O . PRO A 1 102 ? 8.281 1.725 -16.506 1.00 87.12 102 PRO A O 1
ATOM 790 N N . ILE A 1 103 ? 9.820 0.266 -17.257 1.00 86.62 103 ILE A N 1
ATOM 791 C CA . ILE A 1 103 ? 8.927 -0.442 -18.192 1.00 86.62 103 ILE A CA 1
ATOM 792 C C . ILE A 1 103 ? 7.703 -1.056 -17.499 1.00 86.62 103 ILE A C 1
ATOM 794 O O . ILE A 1 103 ? 6.641 -1.178 -18.105 1.00 86.62 103 ILE A O 1
ATOM 798 N N . TYR A 1 104 ? 7.813 -1.389 -16.211 1.00 85.06 104 TYR A N 1
ATOM 799 C CA . TYR A 1 104 ? 6.719 -1.976 -15.435 1.00 85.06 104 TYR A CA 1
ATOM 800 C C . TYR A 1 104 ? 5.753 -0.928 -14.848 1.00 85.06 104 TYR A C 1
ATOM 802 O O . TYR A 1 104 ? 4.875 -1.272 -14.060 1.00 85.06 104 TYR A O 1
ATOM 810 N N . GLY A 1 105 ? 5.898 0.359 -15.193 1.00 82.56 105 GLY A N 1
ATOM 811 C CA . GLY A 1 105 ? 5.049 1.444 -14.672 1.00 82.56 105 GLY A CA 1
ATOM 812 C C . GLY A 1 105 ? 5.472 1.979 -13.292 1.00 82.56 105 GLY A C 1
ATOM 813 O O . GLY A 1 105 ? 4.775 2.802 -12.672 1.00 82.56 105 GLY A O 1
ATOM 814 N N . GLY A 1 106 ? 6.620 1.520 -12.790 1.00 87.12 106 GLY A N 1
ATOM 815 C CA . GLY A 1 106 ? 7.308 2.040 -11.607 1.00 87.12 106 GLY A CA 1
ATOM 816 C C . GLY A 1 106 ? 8.395 3.054 -11.973 1.00 87.12 106 GLY A C 1
ATOM 817 O O . GLY A 1 106 ? 8.435 3.529 -13.103 1.00 87.12 106 GLY A O 1
ATOM 818 N N . ASN A 1 107 ? 9.222 3.435 -10.996 1.00 88.56 107 ASN A N 1
ATOM 819 C CA . ASN A 1 107 ? 10.490 4.166 -11.155 1.00 88.56 107 ASN A CA 1
ATOM 820 C C . ASN A 1 107 ? 10.540 5.189 -12.302 1.00 88.56 107 ASN A C 1
ATOM 822 O O . ASN A 1 107 ? 11.405 5.144 -13.180 1.00 88.56 107 ASN A O 1
ATOM 826 N N . LYS A 1 108 ? 9.577 6.119 -12.312 1.00 85.06 108 LYS A N 1
ATOM 827 C CA . LYS A 1 108 ? 9.461 7.107 -13.385 1.00 85.06 108 LYS A CA 1
ATOM 828 C C . LYS A 1 108 ? 10.769 7.893 -13.523 1.00 85.06 108 LYS A C 1
ATOM 830 O O . LYS A 1 108 ? 11.375 8.298 -12.533 1.00 85.06 108 LYS A O 1
ATOM 835 N N . ASP A 1 109 ? 11.196 8.074 -14.771 1.00 84.25 109 ASP A N 1
ATOM 836 C CA . ASP A 1 109 ? 12.422 8.779 -15.156 1.00 84.25 109 ASP A CA 1
ATOM 837 C C . ASP A 1 109 ? 13.690 8.214 -14.489 1.00 84.25 109 ASP A C 1
ATOM 839 O O . ASP A 1 109 ? 14.697 8.920 -14.371 1.00 84.25 109 ASP A O 1
ATOM 843 N N . MET A 1 110 ? 13.640 6.943 -14.064 1.00 86.50 110 MET A N 1
ATOM 844 C CA . MET A 1 110 ? 14.707 6.250 -13.341 1.00 86.50 110 MET A CA 1
ATOM 845 C C . MET A 1 110 ? 15.090 6.964 -12.035 1.00 86.50 110 MET A C 1
ATOM 847 O O . MET A 1 110 ? 16.243 6.903 -11.618 1.00 86.50 110 MET A O 1
ATOM 851 N N . ALA A 1 111 ? 14.158 7.682 -11.396 1.00 86.94 111 ALA A N 1
ATOM 852 C CA . ALA A 1 111 ? 14.431 8.497 -10.211 1.00 86.94 111 ALA A CA 1
ATOM 853 C C . ALA A 1 111 ? 15.066 7.698 -9.058 1.00 86.94 111 ALA A C 1
ATOM 855 O O . ALA A 1 111 ? 16.050 8.148 -8.471 1.00 86.94 111 ALA A O 1
ATOM 856 N N . GLY A 1 112 ? 14.560 6.495 -8.771 1.00 85.75 112 GLY A N 1
ATOM 857 C CA . GLY A 1 112 ? 15.124 5.610 -7.750 1.00 85.75 112 GLY A CA 1
ATOM 858 C C . GLY A 1 112 ? 16.514 5.099 -8.119 1.00 85.75 112 GLY A C 1
ATOM 859 O O . GLY A 1 112 ? 17.403 5.038 -7.275 1.00 85.75 112 GLY A O 1
ATOM 860 N N . TRP A 1 113 ? 16.748 4.804 -9.396 1.00 89.19 113 TRP A N 1
ATOM 861 C CA . TRP A 1 113 ? 18.068 4.388 -9.875 1.00 89.19 113 TRP A CA 1
ATOM 862 C C . TRP A 1 113 ? 19.082 5.529 -9.818 1.00 89.19 113 TRP A C 1
ATOM 864 O O . TRP A 1 113 ? 20.185 5.340 -9.316 1.00 89.19 113 TRP A O 1
ATOM 874 N N . LYS A 1 114 ? 18.684 6.734 -10.233 1.00 88.19 114 LYS A N 1
ATOM 875 C CA . LYS A 1 114 ? 19.497 7.952 -10.142 1.00 88.19 114 LYS A CA 1
ATOM 876 C C . LYS A 1 114 ? 19.883 8.270 -8.701 1.00 88.19 114 LYS A C 1
ATOM 878 O O . LYS A 1 114 ? 21.038 8.597 -8.457 1.00 88.19 114 LYS A O 1
ATOM 883 N N . MET A 1 115 ? 18.951 8.124 -7.756 1.00 87.31 115 MET A N 1
ATOM 884 C CA . MET A 1 115 ? 19.220 8.303 -6.324 1.00 87.31 115 MET A CA 1
ATOM 885 C C . MET A 1 115 ? 20.325 7.364 -5.819 1.00 87.31 115 MET A C 1
ATOM 887 O O . MET A 1 115 ? 21.128 7.761 -4.982 1.00 87.31 115 MET A O 1
ATOM 891 N N . LEU A 1 116 ? 20.384 6.137 -6.339 1.00 86.12 116 LEU A N 1
ATOM 892 C CA . LEU A 1 116 ? 21.396 5.142 -5.976 1.00 86.12 116 LEU A CA 1
ATOM 893 C C . LEU A 1 116 ? 22.666 5.212 -6.842 1.00 86.12 116 LEU A C 1
ATOM 895 O O . LEU A 1 116 ? 23.577 4.412 -6.647 1.00 86.12 116 LEU A O 1
ATOM 899 N N . GLY A 1 117 ? 22.731 6.119 -7.821 1.00 84.69 117 GLY A N 1
ATOM 900 C CA . GLY A 1 117 ? 23.820 6.165 -8.801 1.00 84.69 117 GLY A CA 1
ATOM 901 C C . GLY A 1 117 ? 23.827 4.989 -9.788 1.00 84.69 117 GLY A C 1
ATOM 902 O O . GLY A 1 117 ? 24.835 4.746 -10.448 1.00 84.69 117 GLY A O 1
ATOM 903 N N . PHE A 1 118 ? 22.721 4.251 -9.912 1.00 83.56 118 PHE A N 1
ATOM 904 C CA . PHE A 1 118 ? 22.592 3.156 -10.867 1.00 83.56 118 PHE A CA 1
ATOM 905 C C . PHE A 1 118 ? 22.298 3.708 -12.277 1.00 83.56 118 PHE A C 1
ATOM 907 O O . PHE A 1 118 ? 21.297 4.402 -12.466 1.00 83.56 118 PHE A O 1
ATOM 914 N N . PRO A 1 119 ? 23.130 3.402 -13.291 1.00 77.12 119 PRO A N 1
ATOM 915 C CA . PRO A 1 119 ? 23.017 3.990 -14.630 1.00 77.12 119 PRO A CA 1
ATOM 916 C C . PRO A 1 119 ? 21.887 3.394 -15.488 1.00 77.12 119 PRO A C 1
ATOM 918 O O . PRO A 1 119 ? 21.671 3.852 -16.607 1.00 77.12 119 PRO A O 1
ATOM 921 N N . GLY A 1 120 ? 21.186 2.376 -14.984 1.00 76.12 120 GLY A N 1
ATOM 922 C CA . GLY A 1 120 ? 20.130 1.655 -15.687 1.00 76.12 120 GLY A CA 1
ATOM 923 C C . GLY A 1 120 ? 20.507 0.218 -16.038 1.00 76.12 120 GLY A C 1
ATOM 924 O O . GLY A 1 120 ? 21.681 -0.160 -16.029 1.00 76.12 120 GLY A O 1
ATOM 925 N N . ALA A 1 121 ? 19.496 -0.604 -16.325 1.00 73.19 121 ALA A N 1
ATOM 926 C CA . ALA A 1 121 ? 19.704 -1.988 -16.727 1.00 73.19 121 ALA A CA 1
ATOM 927 C C . ALA A 1 121 ? 20.392 -2.035 -18.102 1.00 73.19 121 ALA A C 1
ATOM 929 O O . ALA A 1 121 ? 19.844 -1.582 -19.107 1.00 73.19 121 ALA A O 1
ATOM 930 N N . ARG A 1 122 ? 21.613 -2.582 -18.163 1.00 69.12 122 ARG A N 1
ATOM 931 C CA . ARG A 1 122 ? 22.261 -2.898 -19.440 1.00 69.12 122 ARG A CA 1
ATOM 932 C C . ARG A 1 122 ? 21.836 -4.290 -19.879 1.00 69.12 122 ARG A C 1
ATOM 934 O O . ARG A 1 122 ? 22.287 -5.284 -19.317 1.00 69.12 122 ARG A O 1
ATOM 941 N N . TYR A 1 123 ? 20.992 -4.354 -20.900 1.00 58.31 123 TYR A N 1
ATOM 942 C CA . TYR A 1 123 ? 20.630 -5.612 -21.541 1.00 58.31 123 TYR A CA 1
ATOM 943 C C . TYR A 1 123 ? 21.721 -5.999 -22.544 1.00 58.31 123 TYR A C 1
ATOM 945 O O . TYR A 1 123 ? 21.820 -5.413 -23.620 1.00 58.31 123 TYR A O 1
ATOM 953 N N . ILE A 1 124 ? 22.561 -6.975 -22.191 1.00 46.19 124 ILE A N 1
ATOM 954 C CA . ILE A 1 124 ? 23.420 -7.645 -23.172 1.00 46.19 124 ILE A CA 1
ATOM 955 C C . ILE A 1 124 ? 22.552 -8.676 -23.887 1.00 46.19 124 ILE A C 1
ATOM 957 O O . ILE A 1 124 ? 22.258 -9.741 -23.350 1.00 46.19 124 ILE A O 1
ATOM 961 N N . ILE A 1 125 ? 22.134 -8.343 -25.105 1.00 46.03 125 ILE A N 1
ATOM 962 C CA . ILE A 1 125 ? 21.619 -9.327 -26.054 1.00 46.03 125 ILE A CA 1
ATOM 963 C C . ILE A 1 125 ? 22.861 -9.930 -26.710 1.00 46.03 125 ILE A C 1
ATOM 965 O O . ILE A 1 125 ? 23.494 -9.279 -27.540 1.00 46.03 125 ILE A O 1
ATOM 969 N N . SER A 1 126 ? 23.271 -11.134 -26.302 1.00 47.72 126 SER A N 1
ATOM 970 C CA . SER A 1 126 ? 24.338 -11.834 -27.017 1.00 47.72 126 SER A CA 1
ATOM 971 C C . SER A 1 126 ? 23.805 -12.226 -28.398 1.00 47.72 126 SER A C 1
ATOM 973 O O . SER A 1 126 ? 22.877 -13.020 -28.542 1.00 47.72 126 SER A O 1
ATOM 975 N N . SER A 1 127 ? 24.355 -11.604 -29.438 1.00 41.72 127 SER A N 1
ATOM 976 C CA . SER A 1 127 ? 24.015 -11.863 -30.836 1.00 41.72 127 SER A CA 1
ATOM 977 C C . SER A 1 127 ? 24.552 -13.235 -31.257 1.00 41.72 127 SER A C 1
ATOM 979 O O . SER A 1 127 ? 25.617 -13.338 -31.861 1.00 41.72 127 SER A O 1
ATOM 981 N N . GLY A 1 128 ? 23.847 -14.296 -30.873 1.00 49.91 128 GLY A N 1
ATOM 982 C CA . GLY A 1 128 ? 24.182 -15.681 -31.210 1.00 49.91 128 GLY A CA 1
ATOM 983 C C . GLY A 1 128 ? 23.074 -16.444 -31.936 1.00 49.91 128 GLY A C 1
ATOM 984 O O . GLY A 1 128 ? 23.225 -17.636 -32.167 1.00 49.91 128 GLY A O 1
ATOM 985 N N . SER A 1 129 ? 21.960 -15.802 -32.296 1.00 42.22 129 SER A N 1
ATOM 986 C CA . SER A 1 129 ? 20.906 -16.436 -33.096 1.00 42.22 129 SER A CA 1
ATOM 987 C C . SER A 1 129 ? 20.337 -15.455 -34.117 1.00 42.22 129 SER A C 1
ATOM 989 O O . SER A 1 129 ? 19.545 -14.564 -33.824 1.00 42.22 129 SER A O 1
ATOM 991 N N . THR A 1 130 ? 20.802 -15.596 -35.350 1.00 40.75 130 THR A N 1
ATOM 992 C CA . THR A 1 130 ? 20.114 -15.093 -36.533 1.00 40.75 130 THR A CA 1
ATOM 993 C C . THR A 1 130 ? 18.840 -15.911 -36.772 1.00 40.75 130 THR A C 1
ATOM 995 O O . THR A 1 130 ? 18.850 -17.129 -36.621 1.00 40.75 130 THR A O 1
ATOM 998 N N . ALA A 1 131 ? 17.799 -15.208 -37.234 1.00 39.50 131 ALA A N 1
ATOM 999 C CA . ALA A 1 131 ? 16.531 -15.674 -37.815 1.00 39.50 131 ALA A CA 1
ATOM 1000 C C . ALA A 1 131 ? 15.288 -15.674 -36.895 1.00 39.50 131 ALA A C 1
ATOM 1002 O O . ALA A 1 131 ? 15.072 -16.551 -36.070 1.00 39.50 131 ALA A O 1
ATOM 1003 N N . THR A 1 132 ? 14.455 -14.653 -37.136 1.00 40.34 132 THR A N 1
ATOM 1004 C CA . THR A 1 132 ? 12.982 -14.653 -37.181 1.00 40.34 132 THR A CA 1
ATOM 1005 C C . THR A 1 132 ? 12.248 -15.678 -36.309 1.00 40.34 132 THR A C 1
ATOM 1007 O O . THR A 1 132 ? 12.066 -16.825 -36.701 1.00 40.34 132 THR A O 1
ATOM 1010 N N . GLY A 1 133 ? 11.689 -15.224 -35.186 1.00 36.38 133 GLY A N 1
ATOM 1011 C CA . GLY A 1 133 ? 10.713 -15.999 -34.421 1.00 36.38 133 GLY A CA 1
ATOM 1012 C C . GLY A 1 133 ? 10.280 -15.279 -33.151 1.00 36.38 133 GLY A C 1
ATOM 1013 O O . GLY A 1 133 ? 11.112 -14.900 -32.335 1.00 36.38 133 GLY A O 1
ATOM 1014 N N . THR A 1 134 ? 8.975 -15.057 -33.013 1.00 39.66 134 THR A N 1
ATOM 1015 C CA . THR A 1 134 ? 8.280 -14.427 -31.883 1.00 39.66 134 THR A CA 1
ATOM 1016 C C . THR A 1 134 ? 8.849 -14.873 -30.531 1.00 39.66 134 THR A C 1
ATOM 1018 O O . THR A 1 134 ? 8.765 -16.046 -30.168 1.00 39.66 134 THR A O 1
ATOM 1021 N N . ALA A 1 135 ? 9.426 -13.933 -29.777 1.00 42.72 135 ALA A N 1
ATOM 1022 C CA . ALA A 1 135 ? 10.028 -14.209 -28.478 1.00 42.72 135 ALA A CA 1
ATOM 1023 C C . ALA A 1 135 ? 8.944 -14.582 -27.454 1.00 42.72 135 ALA A C 1
ATOM 1025 O O . ALA A 1 135 ? 8.229 -13.724 -26.940 1.00 42.72 135 ALA A O 1
ATOM 1026 N N . THR A 1 136 ? 8.826 -15.875 -27.153 1.00 33.19 136 THR A N 1
ATOM 1027 C CA . THR A 1 136 ? 8.106 -16.344 -25.965 1.00 33.19 136 THR A CA 1
ATOM 1028 C C . THR A 1 136 ? 9.059 -16.221 -24.783 1.00 33.19 136 THR A C 1
ATOM 1030 O O . THR A 1 136 ? 10.081 -16.901 -24.729 1.00 33.19 136 THR A O 1
ATOM 1033 N N . ILE A 1 137 ? 8.759 -15.299 -23.870 1.00 52.62 137 ILE A N 1
ATOM 1034 C CA . ILE A 1 137 ? 9.601 -14.978 -22.715 1.00 52.62 137 ILE A CA 1
ATOM 1035 C C . ILE A 1 137 ? 9.073 -15.759 -21.507 1.00 52.62 137 ILE A C 1
ATOM 1037 O O . ILE A 1 137 ? 7.958 -15.508 -21.052 1.00 52.62 137 ILE A O 1
ATOM 1041 N N . SER A 1 138 ? 9.870 -16.682 -20.967 1.00 34.59 138 SER A N 1
ATOM 1042 C CA . SER A 1 138 ? 9.604 -17.277 -19.650 1.00 34.59 138 SER A CA 1
ATOM 1043 C C . SER A 1 138 ? 10.147 -16.354 -18.549 1.00 34.59 138 SER A C 1
ATOM 1045 O O . SER A 1 138 ? 11.307 -15.944 -18.634 1.00 34.59 138 SER A O 1
ATOM 1047 N N . PRO A 1 139 ? 9.360 -16.009 -17.511 1.00 36.88 139 PRO A N 1
ATOM 1048 C CA . PRO A 1 139 ? 9.808 -15.101 -16.461 1.00 36.88 139 PRO A CA 1
ATOM 1049 C C . PRO A 1 139 ? 10.779 -15.802 -15.502 1.00 36.88 139 PRO A C 1
ATOM 1051 O O . PRO A 1 139 ? 10.435 -16.805 -14.880 1.00 36.88 139 PRO A O 1
ATOM 1054 N N . LEU A 1 140 ? 11.982 -15.246 -15.335 1.00 40.66 140 LEU A N 1
ATOM 1055 C CA . LEU A 1 140 ? 12.877 -15.624 -14.242 1.00 40.66 140 LEU A CA 1
ATOM 1056 C C . LEU A 1 140 ? 12.460 -14.848 -12.980 1.00 40.66 140 LEU A C 1
ATOM 1058 O O . LEU A 1 140 ? 12.801 -13.680 -12.810 1.00 40.66 140 LEU A O 1
ATOM 1062 N N . SER A 1 141 ? 11.686 -15.479 -12.100 1.00 35.75 141 SER A N 1
ATOM 1063 C CA . SER A 1 141 ? 11.435 -14.981 -10.741 1.00 35.75 141 SER A CA 1
ATOM 1064 C C . SER A 1 141 ? 12.569 -15.394 -9.791 1.00 35.75 141 SER A C 1
ATOM 1066 O O . SER A 1 141 ? 13.010 -16.539 -9.830 1.00 35.75 141 SER A O 1
ATOM 1068 N N . VAL A 1 142 ? 12.972 -14.496 -8.882 1.00 44.00 142 VAL A N 1
ATOM 1069 C CA . VAL A 1 142 ? 14.060 -14.621 -7.872 1.00 44.00 142 VAL A CA 1
ATOM 1070 C C . VAL A 1 142 ? 13.915 -15.793 -6.865 1.00 44.00 142 VAL A C 1
ATOM 1072 O O . VAL A 1 142 ? 14.783 -15.996 -6.026 1.00 44.00 142 VAL A O 1
ATOM 1075 N N . PHE A 1 143 ? 12.880 -16.631 -6.966 1.00 39.34 143 PHE A N 1
ATOM 1076 C CA . PHE A 1 143 ? 12.564 -17.700 -6.002 1.00 39.34 143 PHE A CA 1
ATOM 1077 C C . PHE A 1 143 ? 12.638 -19.134 -6.561 1.00 39.34 143 PHE A C 1
ATOM 1079 O O . PHE A 1 143 ? 11.906 -20.012 -6.114 1.00 39.34 143 PHE A O 1
ATOM 1086 N N . ALA A 1 144 ? 13.529 -19.418 -7.512 1.00 38.44 144 ALA A N 1
ATOM 1087 C CA . ALA A 1 144 ? 13.809 -20.799 -7.919 1.00 38.44 144 ALA A CA 1
ATOM 1088 C C . ALA A 1 144 ? 15.106 -21.304 -7.264 1.00 38.44 144 ALA A C 1
ATOM 1090 O O . ALA A 1 144 ? 16.182 -21.252 -7.855 1.00 38.44 144 ALA A O 1
ATOM 1091 N N . ALA A 1 145 ? 14.996 -21.781 -6.022 1.00 38.03 145 ALA A N 1
ATOM 1092 C CA . ALA A 1 145 ? 16.039 -22.552 -5.357 1.00 38.03 145 ALA A CA 1
ATOM 1093 C C . ALA A 1 145 ? 15.677 -24.048 -5.359 1.00 38.03 145 ALA A C 1
ATOM 1095 O O . ALA A 1 145 ? 14.703 -24.446 -4.724 1.00 38.03 145 ALA A O 1
ATOM 1096 N N . GLY A 1 146 ? 16.514 -24.859 -6.020 1.00 31.59 146 GLY A N 1
ATOM 1097 C CA . GLY A 1 146 ? 16.760 -26.271 -5.683 1.00 31.59 146 GLY A CA 1
ATOM 1098 C C . GLY A 1 146 ? 16.696 -27.284 -6.849 1.00 31.59 146 GLY A C 1
ATOM 1099 O O . GLY A 1 146 ? 15.897 -27.085 -7.760 1.00 31.59 146 GLY A O 1
ATOM 1100 N N . PRO A 1 147 ? 17.427 -28.427 -6.796 1.00 38.69 147 PRO A N 1
ATOM 1101 C CA . PRO A 1 147 ? 18.609 -28.746 -5.988 1.00 38.69 147 PRO A CA 1
ATOM 1102 C C . PRO A 1 147 ? 19.835 -29.220 -6.808 1.00 38.69 147 PRO A C 1
ATOM 1104 O O . PRO A 1 147 ? 19.816 -29.345 -8.030 1.00 38.69 147 PRO A O 1
ATOM 1107 N N . LEU A 1 148 ? 20.920 -29.437 -6.056 1.00 34.66 148 LEU A N 1
ATOM 1108 C CA . LEU A 1 148 ? 22.260 -29.864 -6.452 1.00 34.66 148 LEU A CA 1
ATOM 1109 C C . LEU A 1 148 ? 22.317 -31.194 -7.222 1.00 34.66 148 LEU A C 1
ATOM 1111 O O . LEU A 1 148 ? 21.408 -32.017 -7.180 1.00 34.66 148 LEU A O 1
ATOM 1115 N N . GLY A 1 149 ? 23.459 -31.381 -7.889 1.00 32.47 149 GLY A N 1
ATOM 1116 C CA . GLY A 1 149 ? 23.737 -32.456 -8.827 1.00 32.47 149 GLY A CA 1
ATOM 1117 C C . GLY A 1 149 ? 23.657 -33.879 -8.281 1.00 32.47 149 GLY A C 1
ATOM 1118 O O . GLY A 1 149 ? 23.701 -34.144 -7.082 1.00 32.47 149 GLY A O 1
ATOM 1119 N N . THR A 1 150 ? 23.631 -34.813 -9.226 1.00 30.03 150 THR A N 1
ATOM 1120 C CA . THR A 1 150 ? 23.925 -36.223 -8.989 1.00 30.03 150 THR A CA 1
ATOM 1121 C C . THR A 1 150 ? 25.133 -36.618 -9.828 1.00 30.03 150 THR A C 1
ATOM 1123 O O . THR A 1 150 ? 25.225 -36.349 -11.024 1.00 30.03 150 THR A O 1
ATOM 1126 N N . ALA A 1 151 ? 26.114 -37.191 -9.140 1.00 33.25 151 ALA A N 1
ATOM 1127 C CA . ALA A 1 151 ? 27.311 -37.776 -9.707 1.00 33.25 151 ALA A CA 1
ATOM 1128 C C . ALA A 1 151 ? 27.079 -39.256 -10.050 1.00 33.25 151 ALA A C 1
ATOM 1130 O O . ALA A 1 151 ? 26.297 -39.923 -9.375 1.00 33.25 151 ALA A O 1
ATOM 1131 N N . ARG A 1 152 ? 27.924 -39.745 -10.972 1.00 30.64 152 ARG A N 1
ATOM 1132 C CA . ARG A 1 152 ? 28.226 -41.139 -11.370 1.00 30.64 152 ARG A CA 1
ATOM 1133 C C . ARG A 1 152 ? 27.396 -41.715 -12.520 1.00 30.64 152 ARG A C 1
ATOM 1135 O O . ARG A 1 152 ? 26.251 -42.087 -12.333 1.00 30.64 152 ARG A O 1
ATOM 1142 N N . ASP A 1 153 ? 28.092 -42.014 -13.618 1.00 30.00 153 ASP A N 1
ATOM 1143 C CA . ASP A 1 153 ? 28.466 -43.415 -13.825 1.00 30.00 153 ASP A CA 1
ATOM 1144 C C . ASP A 1 153 ? 29.877 -43.545 -14.426 1.00 30.00 153 ASP A C 1
ATOM 1146 O O . ASP A 1 153 ? 30.356 -42.673 -15.151 1.00 30.00 153 ASP A O 1
ATOM 1150 N N . ARG A 1 154 ? 30.583 -44.600 -14.021 1.00 32.03 154 ARG A N 1
ATOM 1151 C CA . ARG A 1 154 ? 31.991 -44.891 -14.296 1.00 32.03 154 ARG A CA 1
ATOM 1152 C C . ARG A 1 154 ? 32.064 -46.277 -14.940 1.00 32.03 154 ARG A C 1
ATOM 1154 O O . ARG A 1 154 ? 31.577 -47.222 -14.341 1.00 32.03 154 ARG A O 1
ATOM 1161 N N . HIS A 1 155 ? 32.832 -46.367 -16.032 1.00 28.34 155 HIS A N 1
ATOM 1162 C CA . HIS A 1 155 ? 33.638 -47.503 -16.528 1.00 28.34 155 HIS A CA 1
ATOM 1163 C C . HIS A 1 155 ? 33.295 -48.168 -17.874 1.00 28.34 155 HIS A C 1
ATOM 1165 O O . HIS A 1 155 ? 32.209 -48.694 -18.074 1.00 28.34 155 HIS A O 1
ATOM 1171 N N . ARG A 1 156 ? 34.407 -48.339 -18.627 1.00 29.20 156 ARG A N 1
ATOM 1172 C CA . ARG A 1 156 ? 34.781 -49.426 -19.563 1.00 29.20 156 ARG A CA 1
ATOM 1173 C C . ARG A 1 156 ? 34.196 -49.261 -20.977 1.00 29.20 156 ARG A C 1
ATOM 1175 O O . ARG A 1 156 ? 32.993 -49.246 -21.138 1.00 29.20 156 ARG A O 1
ATOM 1182 N N . GLY A 1 157 ? 34.953 -49.096 -22.061 1.00 26.77 157 GLY A N 1
ATOM 1183 C CA . GLY A 1 157 ? 36.329 -49.472 -22.394 1.00 26.77 157 GLY A CA 1
ATOM 1184 C C . GLY A 1 157 ? 36.266 -50.359 -23.642 1.00 26.77 157 GLY A C 1
ATOM 1185 O O . GLY A 1 157 ? 35.662 -51.417 -23.553 1.00 26.77 157 GLY A O 1
ATOM 1186 N N . SER A 1 158 ? 36.831 -49.929 -24.775 1.00 33.81 158 SER A N 1
ATOM 1187 C CA . SER A 1 158 ? 37.246 -50.793 -25.897 1.00 33.81 158 SER A CA 1
ATOM 1188 C C . SER A 1 158 ? 37.934 -49.956 -26.975 1.00 33.81 158 SER A C 1
ATOM 1190 O O . SER A 1 158 ? 37.409 -48.939 -27.415 1.00 33.81 158 SER A O 1
ATOM 1192 N N . GLU A 1 159 ? 39.111 -50.423 -27.364 1.00 31.48 159 GLU A N 1
ATOM 1193 C CA . GLU A 1 159 ? 40.032 -49.926 -28.381 1.00 31.48 159 GLU A CA 1
ATOM 1194 C C . GLU A 1 159 ? 39.444 -49.923 -29.802 1.00 31.48 159 GLU A C 1
ATOM 1196 O O . G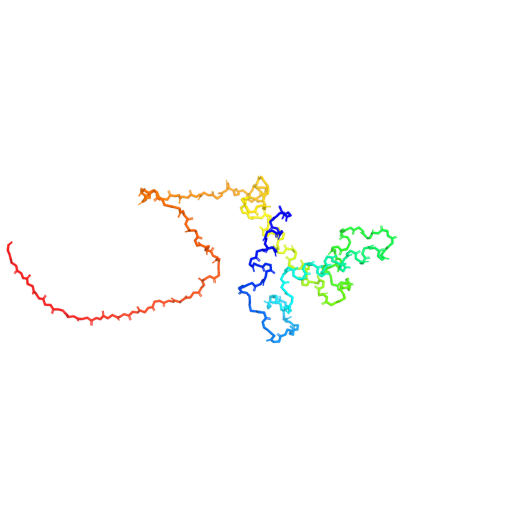LU A 1 159 ? 38.576 -50.736 -30.114 1.00 31.48 159 GLU A O 1
ATOM 1201 N N . ALA A 1 160 ? 40.010 -49.088 -30.680 1.00 33.00 160 ALA A N 1
ATOM 1202 C CA . ALA A 1 160 ? 40.435 -49.496 -32.022 1.00 33.00 160 ALA A CA 1
ATOM 1203 C C . ALA A 1 160 ? 41.394 -48.442 -32.604 1.00 33.00 160 ALA A C 1
ATOM 1205 O O . ALA A 1 160 ? 41.040 -47.277 -32.780 1.00 33.00 160 ALA A O 1
ATOM 1206 N N . SER A 1 161 ? 42.619 -48.884 -32.869 1.00 34.44 161 SER A N 1
ATOM 1207 C CA . SER A 1 161 ? 43.687 -48.153 -33.546 1.00 34.44 161 SER A CA 1
ATOM 1208 C C . SER A 1 161 ? 43.656 -48.379 -35.065 1.00 34.44 161 SER A C 1
ATOM 1210 O O . SER A 1 161 ? 43.111 -49.375 -35.534 1.00 34.44 161 SER A O 1
ATOM 1212 N N . PHE A 1 162 ? 44.417 -47.520 -35.751 1.00 31.08 162 PHE A N 1
ATOM 1213 C CA . PHE A 1 162 ? 45.054 -47.653 -37.071 1.00 31.08 162 PHE A CA 1
ATOM 1214 C C . PHE A 1 162 ? 44.292 -47.239 -38.337 1.00 31.08 162 PHE A C 1
ATOM 1216 O O . PHE A 1 162 ? 43.173 -47.667 -38.607 1.00 31.08 162 PHE A O 1
ATOM 1223 N N . GLY A 1 163 ? 45.019 -46.448 -39.135 1.00 37.75 163 GLY A N 1
ATOM 1224 C CA . GLY A 1 163 ? 44.730 -46.003 -40.492 1.00 37.75 163 GLY A CA 1
ATOM 1225 C C . GLY A 1 163 ? 45.556 -44.777 -40.830 1.00 37.75 163 GLY A C 1
ATOM 1226 O O . GLY A 1 163 ? 44.931 -43.707 -40.959 1.00 37.75 163 GLY A O 1
#

Sequence (163 aa):
MPLFIDHQLAGAYGRAGSWYMQGPWDKGEDTQGYQSRMTPSALYRAAITAIDQHAVASQGGERFAALLSDLEKGKVDLGGVDAKTFFKMLWLNTKEGMFSDPIYGGNKDMAGWKMLGFPGARYIISSGSTATGTATISPLSVFAAGPLGTARDRHRGSEASFG

Mean predicted aligned error: 14.25 Å